Protein AF-A0A6I1N983-F1 (afdb_monomer)

Sequence (99 aa):
MQKSLARFGAKPTADGVADSFQLPKPVRPFNLDVTRVSASGAEVDTYIAVLPGARLEDVAEAANLKKGAAGYSRDTKFGTLQADVREHGDIWLMCTVLR

Solvent-accessible surface area (backbone atoms only — not comparable to full-atom values): 5608 Å² total; per-residue (Å²): 134,60,72,70,52,50,73,67,56,34,39,78,51,92,81,78,54,74,57,26,27,34,42,79,58,67,44,57,70,59,80,40,72,33,40,31,38,34,50,51,82,86,52,85,59,39,48,29,35,43,30,75,88,52,55,68,66,61,52,28,57,49,64,63,36,44,84,53,98,92,42,32,35,37,83,50,100,66,20,40,35,34,49,48,78,46,79,98,66,25,25,36,43,34,34,42,50,71,130

Foldseek 3Di:
DPVVCVVQVWDDDPPPDPQKTAGPAFDQDLHAGQGMWHDDPPQPDKTKGWRPPDDQVVVLVSNVFDQDPVGTWDDDPFAIWGWDQDPPRIIITIGRGDD

Secondary structure (DSSP, 8-state):
--HHHHHTT-EE-SSS-TTEEEEEEEE-GGG--EEEEE--TTSTTEEEEEETT--HHHHHHHTT-EEETTEEEEEETTEEEEEEE-GGG-EEEEEEPP-

pLDDT: mean 73.59, std 11.09, range [45.69, 90.94]

Structure (mmCIF, N/CA/C/O backbone):
data_AF-A0A6I1N983-F1
#
_entry.id   AF-A0A6I1N983-F1
#
loop_
_atom_site.group_PDB
_atom_site.id
_atom_site.type_symbol
_atom_site.label_atom_id
_atom_site.label_alt_id
_atom_site.label_comp_id
_atom_site.label_asym_id
_atom_site.label_entity_id
_atom_site.label_seq_id
_atom_site.pdbx_PDB_ins_code
_atom_site.Cartn_x
_atom_site.Cartn_y
_atom_site.Cartn_z
_atom_site.occupancy
_atom_site.B_iso_or_equiv
_atom_site.auth_seq_id
_atom_site.auth_comp_id
_atom_site.auth_asym_id
_atom_site.auth_atom_id
_atom_site.pdbx_PDB_model_num
ATOM 1 N N . MET A 1 1 ? 4.701 6.563 16.454 1.00 53.56 1 MET A N 1
ATOM 2 C CA . MET A 1 1 ? 3.379 6.116 15.967 1.00 53.56 1 MET A CA 1
ATOM 3 C C . MET A 1 1 ? 3.164 4.694 16.488 1.00 53.56 1 MET A C 1
ATOM 5 O O . MET A 1 1 ? 3.900 3.822 16.081 1.00 53.56 1 MET A O 1
ATOM 9 N N . GLN A 1 2 ? 2.311 4.466 17.500 1.00 54.53 2 GLN A N 1
ATOM 10 C CA . GLN A 1 2 ? 2.078 3.108 18.065 1.00 54.53 2 GLN A CA 1
ATOM 11 C C . GLN A 1 2 ? 0.796 3.035 18.924 1.00 54.53 2 GLN A C 1
ATOM 13 O O . GLN A 1 2 ? 0.060 2.054 18.875 1.00 54.53 2 GLN A O 1
ATOM 18 N N . LYS A 1 3 ? 0.447 4.109 19.652 1.00 52.31 3 LYS A N 1
ATOM 19 C CA . LYS A 1 3 ? -0.753 4.148 20.520 1.00 52.31 3 LYS A CA 1
ATOM 20 C C . LYS A 1 3 ? -2.084 4.117 19.754 1.00 52.31 3 LYS A C 1
ATOM 22 O O . LYS A 1 3 ? -3.064 3.580 20.261 1.00 52.31 3 LYS A O 1
ATOM 27 N N . SER A 1 4 ? -2.132 4.693 18.554 1.00 58.44 4 SER A N 1
ATOM 28 C CA . SER A 1 4 ? -3.360 4.804 17.755 1.00 58.44 4 SER A CA 1
ATOM 29 C C . SER A 1 4 ? -3.795 3.450 17.188 1.00 58.44 4 SER A C 1
ATOM 31 O O . SER A 1 4 ? -4.958 3.097 17.310 1.00 58.44 4 SER A O 1
ATOM 33 N N . LEU A 1 5 ? -2.861 2.660 16.647 1.00 63.06 5 LEU A N 1
ATOM 34 C CA . LEU A 1 5 ? -3.141 1.345 16.052 1.00 63.06 5 LEU A CA 1
ATOM 35 C C . LEU A 1 5 ? -3.521 0.298 17.108 1.00 63.06 5 LEU A C 1
ATOM 37 O O . LEU A 1 5 ? -4.468 -0.462 16.909 1.00 63.06 5 LEU A O 1
ATOM 41 N N . ALA A 1 6 ? -2.864 0.325 18.273 1.00 60.91 6 ALA A N 1
ATOM 42 C CA . ALA A 1 6 ? -3.221 -0.536 19.401 1.00 60.91 6 ALA A CA 1
ATOM 43 C C . ALA A 1 6 ? -4.667 -0.300 19.886 1.00 60.91 6 ALA A C 1
ATOM 45 O O . ALA A 1 6 ? -5.368 -1.251 20.225 1.00 60.91 6 ALA A O 1
ATOM 46 N N . ARG A 1 7 ? -5.157 0.952 19.856 1.00 62.59 7 ARG A N 1
ATOM 47 C CA . ARG A 1 7 ? -6.560 1.286 20.185 1.00 62.59 7 ARG A CA 1
ATOM 48 C C . ARG A 1 7 ? -7.574 0.698 19.200 1.00 62.59 7 ARG A C 1
ATOM 50 O O . ARG A 1 7 ? -8.710 0.464 19.593 1.00 62.59 7 ARG A O 1
ATOM 57 N N . PHE A 1 8 ? -7.167 0.425 17.962 1.00 64.31 8 PHE A N 1
ATOM 58 C CA . PHE A 1 8 ? -7.988 -0.270 16.965 1.00 64.31 8 PHE A CA 1
ATOM 59 C C . PHE A 1 8 ? -7.841 -1.800 17.028 1.00 64.31 8 PHE A C 1
ATOM 61 O O . PHE A 1 8 ? -8.361 -2.500 16.163 1.00 64.31 8 PHE A O 1
ATOM 68 N N . GLY A 1 9 ? -7.148 -2.333 18.043 1.00 68.38 9 GLY A N 1
ATOM 69 C CA . GLY A 1 9 ? -6.948 -3.770 18.226 1.00 68.38 9 GLY A CA 1
ATOM 70 C C . GLY A 1 9 ? -5.954 -4.391 17.245 1.00 68.38 9 GLY A C 1
ATOM 71 O O . GLY A 1 9 ? -5.941 -5.614 17.101 1.00 68.38 9 GLY A O 1
ATOM 72 N N . ALA A 1 10 ? -5.143 -3.573 16.565 1.00 73.88 10 ALA A N 1
ATOM 73 C CA . ALA A 1 10 ? -4.113 -4.062 15.661 1.00 73.88 10 ALA A CA 1
ATOM 74 C C . ALA A 1 10 ? -2.989 -4.759 16.447 1.00 73.88 10 ALA A C 1
ATOM 76 O O . ALA A 1 10 ? -2.565 -4.269 17.497 1.00 73.88 10 ALA A O 1
ATOM 77 N N . LYS A 1 11 ? -2.507 -5.901 15.951 1.00 79.06 11 LYS A N 1
ATOM 78 C CA . LYS A 1 11 ? -1.468 -6.718 16.603 1.00 79.06 11 LYS A CA 1
ATOM 79 C C . LYS A 1 11 ? -0.213 -6.781 15.738 1.00 79.06 11 LYS A C 1
ATOM 81 O O . LYS A 1 11 ? -0.374 -6.850 14.527 1.00 79.06 11 LYS A O 1
ATOM 86 N N . PRO A 1 12 ? 1.001 -6.812 16.309 1.00 76.12 12 PRO A N 1
ATOM 87 C CA . PRO A 1 12 ? 2.215 -7.033 15.525 1.00 76.12 12 PRO A CA 1
ATOM 88 C C . PRO A 1 12 ? 2.102 -8.296 14.663 1.00 76.12 12 PRO A C 1
ATOM 90 O O . PRO A 1 12 ? 1.554 -9.305 15.119 1.00 76.12 12 PRO A O 1
ATOM 93 N N . THR A 1 13 ? 2.584 -8.241 13.425 1.00 72.56 13 THR A N 1
ATOM 94 C CA . THR A 1 13 ? 2.640 -9.418 12.550 1.00 72.56 13 THR A CA 1
ATOM 95 C C . THR A 1 13 ? 3.866 -10.273 12.869 1.00 72.56 13 THR A C 1
ATOM 97 O O . THR A 1 13 ? 4.901 -9.775 13.301 1.00 72.56 13 THR A O 1
ATOM 100 N N . ALA A 1 14 ? 3.744 -11.588 12.677 1.00 70.00 14 ALA A N 1
ATOM 101 C CA . ALA A 1 14 ? 4.839 -12.548 12.867 1.00 70.00 14 ALA A CA 1
ATOM 102 C C . ALA A 1 14 ? 5.641 -12.806 11.574 1.00 70.00 14 ALA A C 1
ATOM 104 O O . ALA A 1 14 ? 6.428 -13.742 11.506 1.00 70.00 14 ALA A O 1
ATOM 105 N N . ASP A 1 15 ? 5.409 -12.003 10.538 1.00 65.94 15 ASP A N 1
ATOM 106 C CA . ASP A 1 15 ? 5.946 -12.144 9.179 1.00 65.94 15 ASP A CA 1
ATOM 107 C C . ASP A 1 15 ? 7.350 -11.542 9.001 1.00 65.94 15 ASP A C 1
ATOM 109 O O . ASP A 1 15 ? 7.878 -11.538 7.895 1.00 65.94 15 ASP A O 1
ATOM 113 N N . GLY A 1 16 ? 7.955 -11.024 10.074 1.00 61.91 16 GLY A N 1
ATOM 114 C CA . GLY A 1 16 ? 9.287 -10.417 10.043 1.00 61.91 16 GLY A CA 1
ATOM 115 C C . GLY A 1 16 ? 9.332 -9.012 9.436 1.00 61.91 16 GLY A C 1
ATOM 116 O O . GLY A 1 16 ? 10.403 -8.407 9.427 1.00 61.91 16 GLY A O 1
ATOM 117 N N . VAL A 1 17 ? 8.198 -8.461 8.987 1.00 65.81 17 VAL A N 1
ATOM 118 C CA . VAL A 1 17 ? 8.128 -7.086 8.483 1.00 65.81 17 VAL A CA 1
ATOM 119 C C . VAL A 1 17 ? 8.155 -6.130 9.674 1.00 65.81 17 VAL A C 1
ATOM 121 O O . VAL A 1 17 ? 7.264 -6.140 10.527 1.00 65.81 17 VAL A O 1
ATOM 124 N N . ALA A 1 18 ? 9.193 -5.298 9.748 1.00 65.06 18 ALA A N 1
ATOM 125 C CA . ALA A 1 18 ? 9.343 -4.327 10.825 1.00 65.06 18 ALA A CA 1
ATOM 126 C C . ALA A 1 18 ? 8.153 -3.350 10.867 1.00 65.06 18 ALA A C 1
ATOM 128 O O . ALA A 1 18 ? 7.627 -2.928 9.834 1.00 65.06 18 ALA A O 1
ATOM 129 N N . ASP A 1 19 ? 7.721 -3.009 12.084 1.00 70.81 19 ASP A N 1
ATOM 130 C CA . ASP A 1 19 ? 6.617 -2.078 12.347 1.00 70.81 19 ASP A CA 1
ATOM 131 C C . ASP A 1 19 ? 5.307 -2.408 11.606 1.00 70.81 19 ASP A C 1
ATOM 133 O O . ASP A 1 19 ? 4.508 -1.517 11.310 1.00 70.81 19 ASP A O 1
ATOM 137 N N . SER A 1 20 ? 5.076 -3.690 11.309 1.00 72.31 20 SER A N 1
ATOM 138 C CA . SER A 1 20 ? 3.859 -4.188 10.673 1.00 72.31 20 SER A CA 1
ATOM 139 C C . SER A 1 20 ? 2.841 -4.697 11.696 1.00 72.31 20 SER A C 1
ATOM 141 O O . SER A 1 20 ? 3.163 -5.369 12.680 1.00 72.31 20 SER A O 1
ATOM 143 N N . PHE A 1 21 ? 1.574 -4.363 11.455 1.00 77.19 21 PHE A N 1
ATOM 144 C CA . PHE A 1 21 ? 0.451 -4.651 12.333 1.00 77.19 21 PHE A CA 1
ATOM 145 C C . PHE A 1 21 ? -0.724 -5.240 11.546 1.00 77.19 21 PHE A C 1
ATOM 147 O O . PHE A 1 21 ? -1.216 -4.652 10.584 1.00 77.19 21 PHE A O 1
ATOM 154 N N . GLN A 1 22 ? -1.224 -6.386 11.996 1.00 81.69 22 GLN A N 1
ATOM 155 C CA . GLN A 1 22 ? -2.444 -7.023 11.523 1.00 81.69 22 GLN A CA 1
ATOM 156 C C . GLN A 1 22 ? -3.661 -6.316 12.120 1.00 81.69 22 GLN A C 1
ATOM 158 O O . GLN A 1 22 ? -3.762 -6.174 13.340 1.00 81.69 22 GLN A O 1
ATOM 163 N N . LEU A 1 23 ? -4.621 -5.937 11.280 1.00 75.12 23 LEU A N 1
ATOM 164 C CA . LEU A 1 23 ? -5.909 -5.408 11.719 1.00 75.12 23 LEU A CA 1
ATOM 165 C C . LEU A 1 23 ? -6.858 -6.557 12.116 1.00 75.12 23 LEU A C 1
ATOM 167 O O . LEU A 1 23 ? -6.881 -7.592 11.446 1.00 75.12 23 LEU A O 1
ATOM 171 N N . PRO A 1 24 ? -7.674 -6.400 13.178 1.00 71.00 24 PRO A N 1
ATOM 172 C CA . PRO A 1 24 ? -8.597 -7.446 13.633 1.00 71.00 24 PRO A CA 1
ATOM 173 C C . PRO A 1 24 ? -9.785 -7.657 12.683 1.00 71.00 24 PRO A C 1
ATOM 175 O O . PRO A 1 24 ? -10.427 -8.704 12.718 1.00 71.00 24 PRO A O 1
ATOM 178 N N . LYS A 1 25 ? -10.088 -6.660 11.847 1.00 72.00 25 LYS A N 1
ATOM 179 C CA . LYS A 1 25 ? -11.038 -6.736 10.735 1.00 72.00 25 LYS A CA 1
ATOM 180 C C . LYS A 1 25 ? -10.424 -6.025 9.527 1.00 72.00 25 LYS A C 1
ATOM 182 O O . LYS A 1 25 ? -9.775 -4.997 9.740 1.00 72.00 25 LYS A O 1
ATOM 187 N N . PRO A 1 26 ? -10.635 -6.524 8.296 1.00 66.56 26 PRO A N 1
ATOM 188 C CA . PRO A 1 26 ? -10.238 -5.797 7.100 1.00 66.56 26 PRO A CA 1
ATOM 189 C C . PRO A 1 26 ? -10.879 -4.407 7.091 1.00 66.56 26 PRO A C 1
ATOM 191 O O . PRO A 1 26 ? -12.073 -4.264 7.371 1.00 66.56 26 PRO A O 1
ATOM 194 N N . VAL A 1 27 ? -10.091 -3.384 6.778 1.00 71.31 27 VAL A N 1
ATOM 195 C CA . VAL A 1 27 ? -10.615 -2.062 6.415 1.00 71.31 27 VAL A CA 1
ATOM 196 C C . VAL A 1 27 ? -10.580 -1.941 4.901 1.00 71.31 27 VAL A C 1
ATOM 198 O O . VAL A 1 27 ? -9.702 -2.516 4.269 1.00 71.31 27 VAL A O 1
ATOM 201 N N . ARG A 1 28 ? -11.537 -1.214 4.314 1.00 70.12 28 ARG A N 1
ATOM 202 C CA . ARG A 1 28 ? -11.700 -1.131 2.854 1.00 70.12 28 ARG A CA 1
ATOM 203 C C . ARG A 1 28 ? -11.465 0.264 2.279 1.00 70.12 28 ARG A C 1
ATOM 205 O O . ARG A 1 28 ? -12.393 0.843 1.709 1.00 70.12 28 ARG A O 1
ATOM 212 N N . PRO A 1 29 ? -10.268 0.857 2.422 1.00 65.88 29 PRO A N 1
ATOM 213 C CA . PRO A 1 29 ? -9.942 2.028 1.627 1.00 65.88 29 PRO A CA 1
ATOM 214 C C . PRO A 1 29 ? -9.969 1.622 0.149 1.00 65.88 29 PRO A C 1
ATOM 216 O O . PRO A 1 29 ? -9.423 0.590 -0.232 1.00 65.88 29 PRO A O 1
ATOM 219 N N . PHE A 1 30 ? -10.648 2.417 -0.679 1.00 65.25 30 PHE A N 1
ATOM 220 C CA . PHE A 1 30 ? -10.735 2.175 -2.123 1.00 65.25 30 PHE A CA 1
ATOM 221 C C . PHE A 1 30 ? -11.342 0.812 -2.512 1.00 65.25 30 PHE A C 1
ATOM 223 O O . PHE A 1 30 ? -10.984 0.258 -3.541 1.00 65.25 30 PHE A O 1
ATOM 230 N N . ASN A 1 31 ? -12.256 0.259 -1.702 1.00 67.44 31 ASN A N 1
ATOM 231 C CA . ASN A 1 31 ? -12.838 -1.079 -1.904 1.00 67.44 31 ASN A CA 1
ATOM 232 C C . ASN A 1 31 ? -11.832 -2.250 -1.879 1.00 67.44 31 ASN A C 1
ATOM 234 O O . ASN A 1 31 ? -12.198 -3.364 -2.246 1.00 67.44 31 ASN A O 1
ATOM 238 N N . LEU A 1 32 ? -10.608 -2.039 -1.390 1.00 67.56 32 LEU A N 1
ATOM 239 C CA . LEU A 1 32 ? -9.608 -3.096 -1.237 1.00 67.56 32 LEU A CA 1
ATOM 240 C C . LEU A 1 32 ? -9.530 -3.555 0.215 1.00 67.56 32 LEU A C 1
ATOM 242 O O . LEU A 1 32 ? -9.413 -2.724 1.110 1.00 67.56 32 LEU A O 1
ATOM 246 N N . ASP A 1 33 ? -9.557 -4.865 0.455 1.00 68.19 33 ASP A N 1
ATOM 247 C CA . ASP A 1 33 ? -9.385 -5.415 1.801 1.00 68.19 33 ASP A CA 1
ATOM 248 C C . ASP A 1 33 ? -7.946 -5.207 2.290 1.00 68.19 33 ASP A C 1
ATOM 250 O O .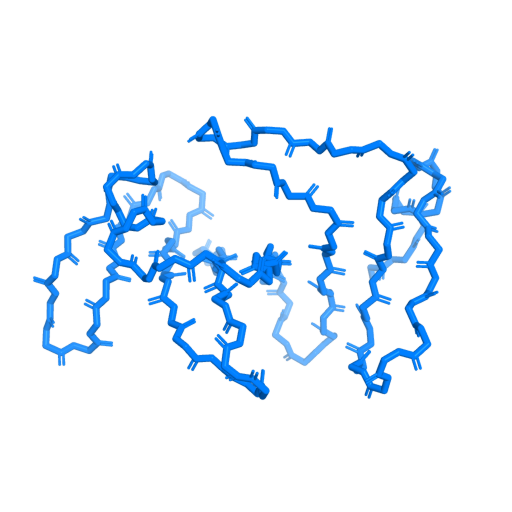 ASP A 1 33 ? -7.028 -5.940 1.937 1.00 68.19 33 ASP A O 1
ATOM 254 N N . VAL A 1 34 ? -7.758 -4.209 3.148 1.00 69.38 34 VAL A N 1
ATOM 255 C CA . VAL A 1 34 ? -6.503 -3.962 3.852 1.00 69.38 34 VAL A CA 1
ATOM 256 C C . VAL A 1 34 ? -6.560 -4.672 5.190 1.00 69.38 34 VAL A C 1
ATOM 258 O O . VAL A 1 34 ? -7.313 -4.301 6.094 1.00 69.38 34 VAL A O 1
ATOM 261 N N . THR A 1 35 ? -5.739 -5.706 5.324 1.00 71.75 35 THR A N 1
ATOM 262 C CA . THR A 1 35 ? -5.654 -6.514 6.544 1.00 71.75 35 THR A CA 1
ATOM 263 C C . THR A 1 35 ? -4.406 -6.218 7.366 1.00 71.75 35 THR A C 1
ATOM 265 O O . THR A 1 35 ? -4.329 -6.635 8.520 1.00 71.75 35 THR A O 1
ATOM 268 N N . ARG A 1 36 ? -3.435 -5.493 6.799 1.00 70.50 36 ARG A N 1
ATOM 269 C CA . ARG A 1 36 ? -2.135 -5.224 7.417 1.00 70.50 36 ARG A CA 1
ATOM 270 C C . ARG A 1 36 ? -1.668 -3.801 7.120 1.00 70.50 36 ARG A C 1
ATOM 272 O O . ARG A 1 36 ? -1.830 -3.316 6.001 1.00 70.50 36 ARG A O 1
ATOM 279 N N . VAL A 1 37 ? -1.106 -3.154 8.139 1.00 70.44 37 VAL A N 1
ATOM 280 C CA . VAL A 1 37 ? -0.566 -1.794 8.069 1.00 70.44 37 VAL A CA 1
ATOM 281 C C . VAL A 1 37 ? 0.868 -1.786 8.585 1.00 70.44 37 VAL A C 1
ATOM 283 O O . VAL A 1 37 ? 1.090 -2.257 9.697 1.00 70.44 37 VAL A O 1
ATOM 286 N N . SER A 1 38 ? 1.819 -1.232 7.831 1.00 68.44 38 SER A N 1
ATOM 287 C CA . SER A 1 38 ? 3.159 -0.919 8.352 1.00 68.44 38 SER A CA 1
ATOM 288 C C . SER A 1 38 ? 3.295 0.578 8.638 1.00 68.44 38 SER A C 1
ATOM 290 O O . SER A 1 38 ? 2.787 1.411 7.883 1.00 68.44 38 SER A O 1
ATOM 292 N N . ALA A 1 39 ? 3.936 0.900 9.762 1.00 62.88 39 ALA A N 1
ATOM 293 C CA . ALA A 1 39 ? 4.214 2.253 10.233 1.00 62.88 39 ALA A CA 1
ATOM 294 C C . ALA A 1 39 ? 5.701 2.380 10.608 1.00 62.88 39 ALA A C 1
ATOM 296 O O . ALA A 1 39 ? 6.042 2.580 11.774 1.00 62.88 39 ALA A O 1
ATOM 297 N N . SER A 1 40 ? 6.578 2.224 9.614 1.00 57.56 40 SER A N 1
ATOM 298 C CA . SER A 1 40 ? 8.027 2.418 9.753 1.00 57.56 40 SER A CA 1
ATOM 299 C C . SER A 1 40 ? 8.344 3.831 10.257 1.00 57.56 40 SER A C 1
ATOM 301 O O . SER A 1 40 ? 7.940 4.830 9.663 1.00 57.56 40 SER A O 1
ATOM 303 N N . GLY A 1 41 ? 9.082 3.925 11.365 1.00 45.69 41 GLY A N 1
ATOM 304 C CA . GLY A 1 41 ? 9.449 5.201 11.993 1.00 45.69 41 GLY A CA 1
ATOM 305 C C . GLY A 1 41 ? 10.511 6.028 11.253 1.00 45.69 41 GLY A C 1
ATOM 306 O O . GLY A 1 41 ? 10.818 7.128 11.711 1.00 45.69 41 GLY A O 1
ATOM 307 N N . ALA A 1 42 ? 11.086 5.524 10.153 1.00 51.81 42 ALA A N 1
ATOM 308 C CA . ALA A 1 42 ? 12.161 6.197 9.413 1.00 51.81 42 ALA A CA 1
ATOM 309 C C . ALA A 1 42 ? 11.648 7.300 8.468 1.00 51.81 42 ALA A C 1
ATOM 311 O O . ALA A 1 42 ? 12.315 8.319 8.294 1.00 51.81 42 ALA A O 1
ATOM 312 N N . GLU A 1 43 ? 10.441 7.139 7.923 1.00 51.34 43 GLU A N 1
ATOM 313 C CA . GLU A 1 43 ? 9.750 8.157 7.132 1.00 51.34 43 GLU A CA 1
ATOM 314 C C . GLU A 1 43 ? 8.451 8.516 7.843 1.00 51.34 43 GLU A C 1
ATOM 316 O O . GLU A 1 43 ? 7.430 7.835 7.755 1.00 51.34 43 GLU A O 1
ATOM 321 N N . VAL A 1 44 ? 8.543 9.575 8.643 1.00 47.59 44 VAL A N 1
ATOM 322 C CA . VAL A 1 44 ? 7.429 10.148 9.392 1.00 47.59 44 VAL A CA 1
ATOM 323 C C . VAL A 1 44 ? 6.289 10.416 8.404 1.00 47.59 44 VAL A C 1
ATOM 325 O O . VAL A 1 44 ? 6.449 11.234 7.504 1.00 47.59 44 VAL A O 1
ATOM 328 N N . ASP A 1 45 ? 5.176 9.701 8.592 1.00 52.38 45 ASP A N 1
ATOM 329 C CA . ASP A 1 45 ? 3.889 9.839 7.894 1.00 52.38 45 ASP A CA 1
ATOM 330 C C . ASP A 1 45 ? 3.662 9.007 6.617 1.00 52.38 45 ASP A C 1
ATOM 332 O O . ASP A 1 45 ? 2.777 9.337 5.826 1.00 52.38 45 ASP A O 1
ATOM 336 N N . THR A 1 46 ? 4.360 7.878 6.442 1.00 59.38 46 THR A N 1
ATOM 337 C CA . THR A 1 46 ? 3.983 6.890 5.414 1.00 59.38 46 THR A CA 1
ATOM 338 C C . THR A 1 46 ? 3.054 5.810 5.985 1.00 59.38 46 THR A C 1
ATOM 340 O O . THR A 1 46 ? 3.458 4.995 6.813 1.00 59.38 46 THR A O 1
ATOM 343 N N . TYR A 1 47 ? 1.797 5.774 5.528 1.00 66.75 47 TYR A N 1
ATOM 344 C CA . TYR A 1 47 ? 0.888 4.647 5.790 1.00 66.75 47 TYR A CA 1
ATOM 345 C C . TYR A 1 47 ? 1.030 3.611 4.683 1.00 66.75 47 TYR A C 1
ATOM 347 O O . TYR A 1 47 ? 0.862 3.952 3.513 1.00 66.75 47 TYR A O 1
ATOM 355 N N . ILE A 1 48 ? 1.282 2.355 5.047 1.00 73.88 48 ILE A N 1
ATOM 356 C CA . ILE A 1 48 ? 1.452 1.263 4.086 1.00 73.88 48 ILE A CA 1
ATOM 357 C C . ILE A 1 48 ? 0.346 0.242 4.293 1.00 73.88 48 ILE A C 1
ATOM 359 O O . ILE A 1 48 ? 0.314 -0.414 5.327 1.00 73.88 48 ILE A O 1
ATOM 363 N N . ALA A 1 49 ? -0.538 0.082 3.316 1.00 75.69 49 ALA A N 1
ATOM 364 C CA . ALA A 1 49 ? -1.466 -1.036 3.256 1.00 75.69 49 ALA A CA 1
ATOM 365 C C . ALA A 1 49 ? -0.817 -2.201 2.500 1.00 75.69 49 ALA A C 1
ATOM 367 O O . ALA A 1 49 ? -0.463 -2.052 1.330 1.00 75.69 49 ALA A O 1
ATOM 368 N N . VAL A 1 50 ? -0.675 -3.351 3.161 1.00 76.56 50 VAL A N 1
ATOM 369 C CA . VAL A 1 50 ? -0.124 -4.569 2.545 1.00 76.56 50 VAL A CA 1
ATOM 370 C C . VAL A 1 50 ? -1.274 -5.450 2.060 1.00 76.56 50 VAL A C 1
ATOM 372 O O . VAL A 1 50 ? -2.167 -5.799 2.840 1.00 76.56 50 VAL A O 1
ATOM 375 N N . LEU A 1 51 ? -1.250 -5.785 0.770 1.00 76.75 51 LEU A N 1
ATOM 376 C CA . LEU A 1 51 ? -2.309 -6.474 0.030 1.00 76.75 51 LEU A CA 1
ATOM 377 C C . LEU A 1 51 ? -1.758 -7.795 -0.547 1.00 76.75 51 LEU A C 1
ATOM 379 O O . LEU A 1 51 ? -1.378 -7.845 -1.721 1.00 76.75 51 LEU A O 1
ATOM 383 N N . PRO A 1 52 ? -1.666 -8.862 0.268 1.00 74.81 52 PRO A N 1
ATOM 384 C CA . PRO A 1 52 ? -1.110 -10.134 -0.176 1.00 74.81 52 PRO A CA 1
ATOM 385 C C . PRO A 1 52 ? -2.013 -10.808 -1.214 1.00 74.81 52 PRO A C 1
ATOM 387 O O . PRO A 1 52 ? -3.232 -10.873 -1.047 1.00 74.81 52 PRO A O 1
ATOM 390 N N . GLY A 1 53 ? -1.413 -11.313 -2.294 1.00 76.50 53 GLY A N 1
ATOM 391 C CA . GLY A 1 53 ? -2.127 -11.988 -3.387 1.00 76.50 53 GLY A CA 1
ATOM 392 C C . GLY A 1 53 ? -2.939 -11.070 -4.312 1.00 76.50 53 GLY A C 1
ATOM 393 O O . GLY A 1 53 ? -3.602 -11.568 -5.222 1.00 76.50 53 GLY A O 1
ATOM 394 N N . ALA A 1 54 ? -2.894 -9.749 -4.112 1.00 80.75 54 ALA A N 1
ATOM 395 C CA . ALA A 1 54 ? -3.476 -8.784 -5.041 1.00 80.75 54 ALA A CA 1
ATOM 396 C C . ALA A 1 54 ? -2.565 -8.571 -6.262 1.00 80.75 54 ALA A C 1
ATOM 398 O O . ALA A 1 54 ? -1.344 -8.688 -6.164 1.00 80.75 54 ALA A O 1
ATOM 399 N N . ARG A 1 55 ? -3.143 -8.218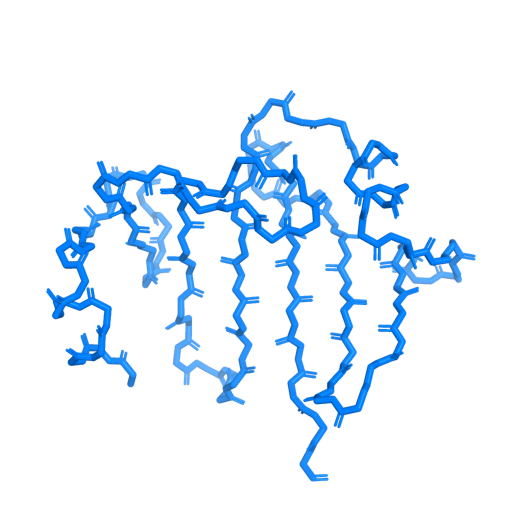 -7.416 1.00 86.44 55 ARG A N 1
ATOM 400 C CA . ARG A 1 55 ? -2.363 -7.771 -8.583 1.00 86.44 55 ARG A CA 1
ATOM 401 C C . ARG A 1 55 ? -2.161 -6.263 -8.518 1.00 86.44 55 ARG A C 1
ATOM 403 O O . ARG A 1 55 ? -3.078 -5.534 -8.142 1.00 86.44 55 ARG A O 1
ATOM 410 N N . LEU A 1 56 ? -0.982 -5.790 -8.918 1.00 86.06 56 LEU A N 1
ATOM 411 C CA . LEU A 1 56 ? -0.639 -4.367 -8.874 1.00 86.06 56 LEU A CA 1
ATOM 412 C C . LEU A 1 56 ? -1.632 -3.511 -9.676 1.00 86.06 56 LEU A C 1
ATOM 414 O O . LEU A 1 56 ? -2.006 -2.430 -9.231 1.00 86.06 56 LEU A O 1
ATOM 418 N N . GLU A 1 57 ? -2.082 -4.001 -10.830 1.00 87.94 57 GLU A N 1
ATOM 419 C CA . GLU A 1 57 ? -3.037 -3.314 -11.700 1.00 87.94 57 GLU A CA 1
ATOM 420 C C . GLU A 1 57 ? -4.407 -3.147 -11.039 1.00 87.94 57 GLU A C 1
ATOM 422 O O . GLU A 1 57 ? -4.981 -2.065 -11.117 1.00 87.94 57 GLU A O 1
ATOM 427 N N . ASP A 1 58 ? -4.897 -4.174 -10.338 1.00 86.38 58 ASP A N 1
ATOM 428 C CA . ASP A 1 58 ? -6.186 -4.115 -9.636 1.00 86.38 58 ASP A CA 1
ATOM 429 C C . ASP A 1 58 ? -6.125 -3.100 -8.490 1.00 86.38 58 ASP A C 1
ATOM 431 O O . ASP A 1 58 ? -7.059 -2.329 -8.264 1.00 86.38 58 ASP A O 1
ATOM 435 N N . VAL A 1 59 ? -4.991 -3.061 -7.782 1.00 85.31 59 VAL A N 1
ATOM 436 C CA . VAL A 1 59 ? -4.745 -2.079 -6.721 1.00 85.31 59 VAL A CA 1
ATOM 437 C C . VAL A 1 59 ? -4.650 -0.671 -7.301 1.00 85.31 59 VAL A C 1
ATOM 439 O O . VAL A 1 59 ? -5.227 0.263 -6.741 1.00 85.31 59 VAL A O 1
ATOM 442 N N . ALA A 1 60 ? -3.957 -0.510 -8.428 1.00 88.38 60 ALA A N 1
ATOM 443 C CA . ALA A 1 60 ? -3.833 0.765 -9.113 1.00 88.38 60 ALA A CA 1
ATOM 444 C C . ALA A 1 60 ? -5.184 1.278 -9.623 1.00 88.38 60 ALA A C 1
ATOM 446 O O . ALA A 1 60 ? -5.485 2.454 -9.435 1.00 88.38 60 ALA A O 1
ATOM 447 N N . GLU A 1 61 ? -6.013 0.418 -10.211 1.00 87.69 61 GLU A N 1
ATOM 448 C CA . GLU A 1 61 ? -7.359 0.770 -10.663 1.00 87.69 61 GLU A CA 1
ATOM 449 C C . GLU A 1 61 ? -8.246 1.179 -9.483 1.00 87.69 61 GLU A C 1
ATOM 451 O O . GLU A 1 61 ? -8.799 2.281 -9.474 1.00 87.69 61 GLU A O 1
ATOM 456 N N . ALA A 1 62 ? -8.317 0.344 -8.445 1.00 85.12 62 ALA A N 1
ATOM 457 C CA . ALA A 1 62 ? -9.145 0.596 -7.272 1.00 85.12 62 ALA A CA 1
ATOM 458 C C . ALA A 1 62 ? -8.735 1.886 -6.540 1.00 85.12 62 ALA A C 1
ATOM 460 O O . ALA A 1 62 ? -9.580 2.717 -6.198 1.00 85.12 62 ALA A O 1
ATOM 461 N N . ALA A 1 63 ? -7.430 2.114 -6.365 1.00 84.56 63 ALA A N 1
ATOM 462 C CA . ALA A 1 63 ? -6.905 3.345 -5.782 1.00 84.56 63 ALA A CA 1
ATOM 463 C C . ALA A 1 63 ? -6.876 4.528 -6.772 1.00 84.56 63 ALA A C 1
ATOM 465 O O . ALA A 1 63 ? -6.523 5.640 -6.369 1.00 84.56 63 ALA A O 1
ATOM 466 N N . ASN A 1 64 ? -7.300 4.331 -8.027 1.00 87.88 64 ASN A N 1
ATOM 467 C CA . ASN A 1 64 ? -7.295 5.307 -9.119 1.00 87.88 64 ASN A CA 1
ATOM 468 C C . ASN A 1 64 ? -5.923 5.998 -9.262 1.00 87.88 64 ASN A C 1
ATOM 470 O O . ASN A 1 64 ? -5.802 7.224 -9.242 1.00 87.88 64 ASN A O 1
ATOM 474 N N . LEU A 1 65 ? -4.877 5.176 -9.334 1.00 90.19 65 LEU A N 1
ATOM 475 C CA . LEU A 1 65 ? -3.497 5.572 -9.583 1.00 90.19 65 LEU A CA 1
ATOM 476 C C . LEU A 1 65 ? -3.234 5.670 -11.085 1.00 90.19 65 LEU A C 1
ATOM 478 O O . LEU A 1 65 ? -3.827 4.961 -11.896 1.00 90.19 65 LEU A O 1
ATOM 482 N N . LYS A 1 66 ? -2.291 6.528 -11.461 1.00 90.50 66 LYS A N 1
ATOM 483 C CA . LYS A 1 66 ? -1.833 6.678 -12.841 1.00 90.50 66 LYS A CA 1
ATOM 484 C C . LYS A 1 66 ? -0.467 6.033 -13.000 1.00 90.50 66 LYS A C 1
ATOM 486 O O . LYS A 1 66 ? 0.403 6.198 -12.150 1.00 90.50 66 LYS A O 1
ATOM 491 N N . LYS A 1 67 ? -0.268 5.325 -14.111 1.00 90.25 67 LYS A N 1
ATOM 492 C CA . LYS A 1 67 ? 1.039 4.774 -14.474 1.00 90.25 67 LYS A CA 1
ATOM 493 C C . LYS A 1 67 ? 1.963 5.908 -14.924 1.00 90.25 67 LYS A C 1
ATOM 495 O O . LYS A 1 67 ? 1.684 6.570 -15.921 1.00 90.25 67 LYS A O 1
ATOM 500 N N . GLY A 1 68 ? 3.043 6.127 -14.186 1.00 83.31 68 GLY A N 1
ATOM 501 C CA . GLY A 1 68 ? 4.128 7.044 -14.517 1.00 83.31 68 GLY A CA 1
ATOM 502 C C . GLY A 1 68 ? 5.450 6.309 -14.745 1.00 83.31 68 GLY A C 1
ATOM 503 O O . GLY A 1 68 ? 5.513 5.080 -14.728 1.00 83.31 68 GLY A O 1
ATOM 504 N N . ALA A 1 69 ? 6.528 7.071 -14.935 1.00 77.00 69 ALA A N 1
ATOM 505 C CA . ALA A 1 69 ? 7.869 6.521 -15.162 1.00 77.00 69 ALA A CA 1
ATOM 506 C C . ALA A 1 69 ? 8.412 5.725 -13.959 1.00 77.00 69 ALA A C 1
ATOM 508 O O . ALA A 1 69 ? 9.182 4.789 -14.142 1.00 77.00 69 ALA A O 1
ATOM 509 N N . ALA A 1 70 ? 7.985 6.082 -12.744 1.00 73.12 70 ALA A N 1
ATOM 510 C CA . ALA A 1 70 ? 8.411 5.458 -11.491 1.00 73.12 70 ALA A CA 1
ATOM 511 C C . ALA A 1 70 ? 7.401 4.430 -10.934 1.00 73.12 70 ALA A C 1
ATOM 513 O O . ALA A 1 70 ? 7.533 4.021 -9.787 1.00 73.12 70 ALA A O 1
ATOM 514 N N . GLY A 1 71 ? 6.377 4.040 -11.706 1.00 83.88 71 GLY A N 1
ATOM 515 C CA . GLY A 1 71 ? 5.311 3.133 -11.254 1.00 83.88 71 GLY A CA 1
ATOM 516 C C . GLY A 1 71 ? 3.939 3.805 -11.151 1.00 83.88 71 GLY A C 1
ATOM 517 O O . GLY A 1 71 ? 3.690 4.817 -11.806 1.00 83.88 71 GLY A O 1
ATOM 518 N N . TYR A 1 72 ? 3.024 3.223 -10.371 1.00 90.94 72 TYR A N 1
ATOM 519 C CA . TYR A 1 72 ? 1.667 3.748 -10.198 1.00 90.94 72 TYR A CA 1
ATOM 520 C C . TYR A 1 72 ? 1.608 4.755 -9.053 1.00 90.94 72 TYR A C 1
ATOM 522 O O . TYR A 1 72 ? 1.931 4.418 -7.914 1.00 90.94 72 TYR A O 1
ATOM 530 N N . SER A 1 73 ? 1.148 5.973 -9.333 1.00 90.75 73 SER A N 1
ATOM 531 C CA . SER A 1 73 ? 0.987 7.003 -8.308 1.00 90.75 73 SER A CA 1
ATOM 532 C C . SER A 1 73 ? -0.180 7.953 -8.563 1.00 90.75 73 SER A C 1
ATOM 534 O O . SER A 1 73 ? -0.710 8.061 -9.672 1.00 90.75 73 SER A O 1
ATOM 536 N N . ARG A 1 74 ? -0.608 8.647 -7.509 1.00 90.31 74 ARG A N 1
ATOM 537 C CA . ARG A 1 74 ? -1.559 9.757 -7.579 1.00 90.31 74 ARG A CA 1
ATOM 538 C C . ARG A 1 74 ? -1.352 10.706 -6.406 1.00 90.31 74 ARG A C 1
ATOM 540 O O . ARG A 1 74 ? -1.438 10.288 -5.254 1.00 90.31 74 ARG A O 1
ATOM 547 N N . ASP A 1 75 ? -1.250 11.994 -6.699 1.00 87.19 75 ASP A N 1
ATOM 548 C CA . ASP A 1 75 ? -1.291 13.026 -5.668 1.00 87.19 75 ASP A CA 1
ATOM 549 C C . ASP A 1 75 ? -2.703 13.209 -5.106 1.00 87.19 75 ASP A C 1
ATOM 551 O O . ASP A 1 75 ? -3.704 13.280 -5.823 1.00 87.19 75 ASP A O 1
ATOM 555 N N . THR A 1 76 ? -2.782 13.287 -3.785 1.00 79.94 76 THR A N 1
ATOM 556 C CA . THR A 1 76 ? -3.994 13.586 -3.029 1.00 79.94 76 THR A CA 1
ATOM 557 C C . THR A 1 76 ? -3.774 14.843 -2.201 1.00 79.94 76 THR A C 1
ATOM 559 O O . THR A 1 76 ? -2.646 15.264 -1.962 1.00 79.94 76 THR A O 1
ATOM 562 N N . LYS A 1 77 ? -4.857 15.404 -1.660 1.00 77.06 77 LYS A N 1
ATOM 563 C CA . LYS A 1 77 ? -4.776 16.544 -0.734 1.00 77.06 77 LYS A CA 1
ATOM 564 C C . LYS A 1 77 ? -3.985 16.268 0.556 1.00 77.06 77 LYS A C 1
ATOM 566 O O . LYS A 1 77 ? -3.723 17.203 1.299 1.00 77.06 77 LYS A O 1
ATOM 571 N N . PHE A 1 78 ? -3.691 15.003 0.857 1.00 72.19 78 PHE A N 1
ATOM 572 C CA . PHE A 1 78 ? -2.986 14.586 2.068 1.00 72.19 78 PHE A CA 1
ATOM 573 C C . PHE A 1 78 ? -1.554 14.132 1.796 1.00 72.19 78 PHE A C 1
ATOM 575 O O . PHE A 1 78 ? -0.819 13.900 2.744 1.00 72.19 78 PHE A O 1
ATOM 582 N N . GLY A 1 79 ? -1.168 13.944 0.535 1.00 80.25 79 GLY A N 1
ATOM 583 C CA . GLY A 1 79 ? 0.052 13.221 0.207 1.00 80.25 79 GLY A CA 1
ATOM 584 C C . GLY A 1 79 ? -0.003 12.517 -1.138 1.00 80.25 79 GLY A C 1
ATOM 585 O O . GLY A 1 79 ? -1.050 12.486 -1.791 1.00 80.25 79 GLY A O 1
ATOM 586 N N . THR A 1 80 ? 1.100 11.894 -1.524 1.00 84.94 80 THR A N 1
ATOM 587 C CA . THR A 1 80 ? 1.186 11.076 -2.733 1.00 84.94 80 THR A CA 1
ATOM 588 C C . THR A 1 80 ? 0.885 9.620 -2.392 1.00 84.94 80 THR A C 1
ATOM 590 O O . THR A 1 80 ? 1.539 9.014 -1.544 1.00 84.94 80 THR A O 1
ATOM 593 N N . LEU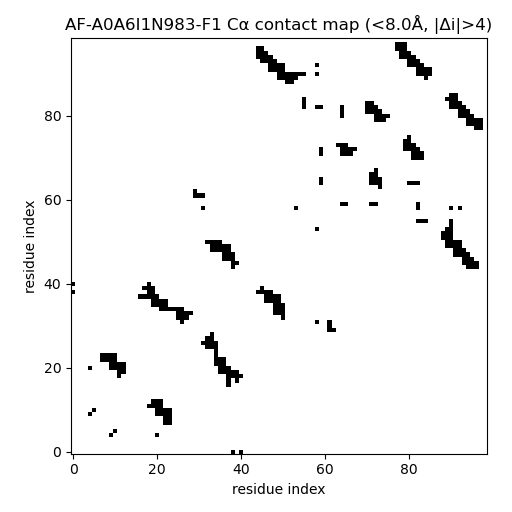 A 1 81 ? -0.122 9.054 -3.059 1.00 87.00 81 LEU A N 1
ATOM 594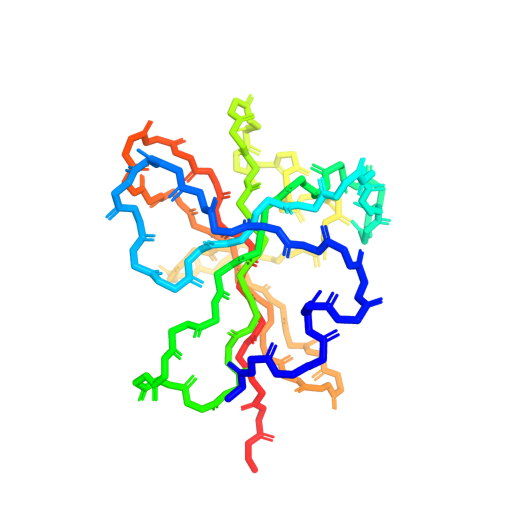 C CA . LEU A 1 81 ? -0.385 7.618 -3.049 1.00 87.00 81 LEU A CA 1
ATOM 595 C C . LEU A 1 81 ? 0.481 6.933 -4.099 1.00 87.00 81 LEU A C 1
ATOM 597 O O . LEU A 1 81 ? 0.542 7.397 -5.237 1.00 87.00 81 LEU A O 1
ATOM 601 N N . GLN A 1 82 ? 1.091 5.810 -3.741 1.00 88.19 82 GLN A N 1
ATOM 602 C CA . GLN A 1 82 ? 1.887 4.980 -4.640 1.00 88.19 82 GLN A CA 1
ATOM 603 C C . GLN A 1 82 ? 1.596 3.506 -4.382 1.00 88.19 82 GLN A C 1
ATOM 605 O O . GLN A 1 82 ? 1.438 3.107 -3.233 1.00 88.19 82 GLN A O 1
ATOM 610 N N . ALA A 1 83 ? 1.539 2.697 -5.436 1.00 88.00 83 ALA A N 1
ATOM 611 C CA . ALA A 1 83 ? 1.474 1.245 -5.309 1.00 88.00 83 ALA A CA 1
ATOM 612 C C . ALA A 1 83 ? 2.703 0.616 -5.958 1.00 88.00 83 ALA A C 1
ATOM 614 O O . ALA A 1 83 ? 3.066 0.986 -7.077 1.00 88.00 83 ALA A O 1
ATOM 615 N N . ASP A 1 84 ? 3.320 -0.332 -5.260 1.00 83.25 84 ASP A N 1
ATOM 616 C CA . ASP A 1 84 ? 4.489 -1.050 -5.760 1.00 83.25 84 ASP A CA 1
ATOM 617 C C . ASP A 1 84 ? 4.500 -2.505 -5.276 1.00 83.25 84 ASP A C 1
ATOM 619 O O . ASP A 1 84 ? 3.911 -2.833 -4.241 1.00 83.25 84 ASP A O 1
ATOM 623 N N . VAL A 1 85 ? 5.177 -3.373 -6.029 1.00 81.62 85 VAL A N 1
ATOM 624 C CA . VAL A 1 85 ? 5.467 -4.748 -5.607 1.00 81.62 85 VAL A CA 1
ATOM 625 C C . VAL A 1 85 ? 6.669 -4.694 -4.671 1.00 81.62 85 VAL A C 1
ATOM 627 O O . VAL A 1 85 ? 7.708 -4.107 -4.989 1.00 81.62 85 VAL A O 1
ATOM 630 N N . ARG A 1 86 ? 6.538 -5.293 -3.491 1.00 76.38 86 ARG A N 1
ATOM 631 C CA . ARG A 1 86 ? 7.597 -5.325 -2.476 1.00 76.38 86 ARG A CA 1
ATOM 632 C C . ARG A 1 86 ? 7.903 -6.767 -2.077 1.00 76.38 86 ARG A C 1
ATOM 634 O O . ARG A 1 86 ? 7.638 -7.703 -2.833 1.00 76.38 86 ARG A O 1
ATOM 641 N N . GLU A 1 87 ? 8.577 -6.927 -0.941 1.00 66.81 87 GLU A N 1
ATOM 642 C CA . GLU A 1 87 ? 9.059 -8.214 -0.444 1.00 66.81 87 GLU A CA 1
ATOM 643 C C . GLU A 1 87 ? 7.979 -9.298 -0.506 1.00 66.81 87 GLU A C 1
ATOM 645 O O . GLU A 1 87 ? 6.797 -9.043 -0.280 1.00 66.81 87 GLU A O 1
ATOM 650 N N . HIS A 1 88 ? 8.404 -10.517 -0.839 1.00 68.81 88 HIS A N 1
ATOM 651 C CA . HIS A 1 88 ? 7.534 -11.687 -0.995 1.00 68.81 88 HIS A CA 1
ATOM 652 C C . HIS A 1 88 ? 6.437 -11.561 -2.074 1.00 68.81 88 HIS A C 1
ATOM 654 O O . HIS A 1 88 ? 5.580 -12.434 -2.167 1.00 68.81 88 HIS A O 1
ATOM 660 N N . GLY A 1 89 ? 6.496 -10.536 -2.936 1.00 72.25 89 GLY A N 1
ATOM 661 C CA . GLY A 1 89 ? 5.530 -10.324 -4.019 1.00 72.25 89 GLY A CA 1
ATOM 662 C C . GLY A 1 89 ? 4.244 -9.625 -3.575 1.00 72.25 89 GLY A C 1
ATOM 663 O O . GLY A 1 89 ? 3.311 -9.518 -4.370 1.00 72.25 89 GLY A O 1
ATOM 664 N N . ASP A 1 90 ? 4.190 -9.136 -2.334 1.00 78.00 90 ASP A N 1
ATOM 665 C CA . ASP A 1 90 ? 3.031 -8.418 -1.818 1.00 78.00 90 ASP A CA 1
ATOM 666 C C . ASP A 1 90 ? 2.936 -7.015 -2.427 1.00 78.00 90 ASP A C 1
ATOM 668 O O . ASP A 1 90 ? 3.942 -6.320 -2.617 1.00 78.00 90 ASP A O 1
ATOM 672 N N . ILE A 1 91 ? 1.705 -6.566 -2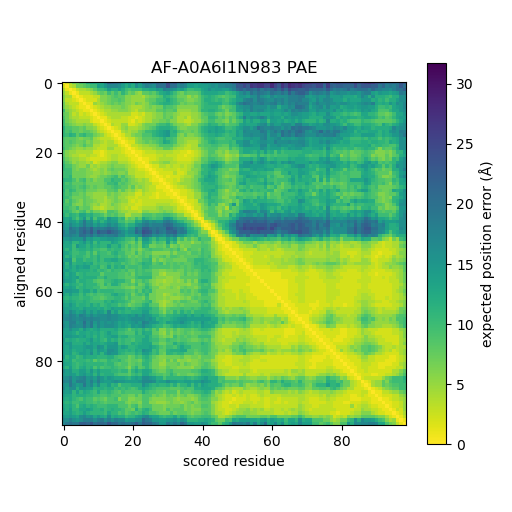.690 1.00 82.56 91 ILE A N 1
ATOM 673 C CA . ILE A 1 91 ? 1.458 -5.201 -3.155 1.00 82.56 91 ILE A CA 1
ATOM 674 C C . ILE A 1 91 ? 1.348 -4.273 -1.957 1.00 82.56 91 ILE A C 1
ATOM 676 O O . ILE A 1 91 ? 0.562 -4.503 -1.036 1.00 82.56 91 ILE A O 1
ATOM 680 N N . TRP A 1 92 ? 2.140 -3.211 -1.977 1.00 83.50 92 TRP A N 1
ATOM 681 C CA . TRP A 1 92 ? 2.143 -2.185 -0.947 1.00 83.50 92 TRP A CA 1
ATOM 682 C C . TRP A 1 92 ? 1.521 -0.919 -1.520 1.00 83.50 92 TRP A C 1
ATOM 684 O O . TRP A 1 92 ? 2.069 -0.327 -2.447 1.00 83.50 92 TRP A O 1
ATOM 694 N N . LEU A 1 93 ? 0.386 -0.495 -0.962 1.00 83.31 93 LEU A N 1
ATOM 695 C CA . LEU A 1 93 ? -0.211 0.810 -1.235 1.00 83.31 93 LEU A CA 1
ATOM 696 C C . LEU A 1 93 ? 0.242 1.787 -0.147 1.00 83.31 93 LEU A C 1
ATOM 698 O O . LEU A 1 93 ? -0.200 1.714 1.000 1.00 83.31 93 LEU A O 1
ATOM 702 N N . MET A 1 94 ? 1.147 2.682 -0.518 1.00 82.69 94 MET A N 1
ATOM 703 C CA . MET A 1 94 ? 1.81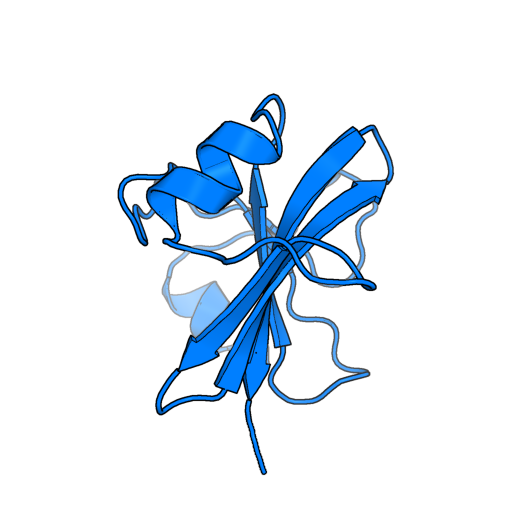4 3.643 0.352 1.00 82.69 94 MET A CA 1
ATOM 704 C C . MET A 1 94 ? 1.185 5.025 0.178 1.00 82.69 94 MET A C 1
ATOM 706 O O . MET A 1 94 ? 0.869 5.427 -0.940 1.00 82.69 94 MET A O 1
ATOM 710 N N . CYS A 1 95 ? 1.018 5.767 1.269 1.00 79.88 95 CYS A N 1
ATOM 711 C CA . CYS A 1 95 ? 0.645 7.179 1.239 1.00 79.88 95 CYS A CA 1
ATOM 712 C C . CYS A 1 95 ? 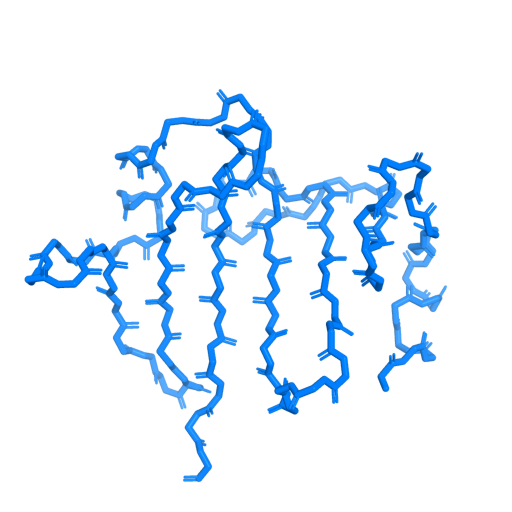1.711 7.993 1.960 1.00 79.88 95 CYS A C 1
ATOM 714 O O . CYS A 1 95 ? 1.758 7.940 3.186 1.00 79.88 95 CYS A O 1
ATOM 716 N N . THR A 1 96 ? 2.512 8.755 1.219 1.00 77.31 96 THR A N 1
ATOM 717 C CA . THR A 1 96 ? 3.529 9.657 1.773 1.00 77.31 96 THR A CA 1
ATOM 718 C C . THR A 1 96 ? 2.936 11.052 1.921 1.00 77.31 96 THR A C 1
ATOM 720 O O . THR A 1 96 ? 2.540 11.663 0.926 1.00 77.31 96 THR A O 1
ATOM 723 N N . VAL A 1 97 ? 2.835 11.557 3.152 1.00 69.94 97 VAL A N 1
ATOM 724 C CA . VAL A 1 97 ? 2.266 12.888 3.417 1.00 69.94 97 VAL A CA 1
ATOM 725 C C . VAL A 1 97 ? 3.176 13.993 2.872 1.00 69.94 97 VAL A C 1
ATOM 727 O O . VAL A 1 97 ? 4.388 13.980 3.081 1.00 69.94 97 VAL A O 1
ATOM 730 N N . LEU A 1 98 ? 2.583 14.964 2.171 1.00 60.84 98 LEU A N 1
ATOM 731 C CA . LEU A 1 98 ? 3.281 16.182 1.752 1.00 60.84 98 LEU A CA 1
ATOM 732 C C . LEU A 1 98 ? 3.457 17.078 2.990 1.00 60.84 98 LEU A C 1
ATOM 734 O O . LEU A 1 98 ? 2.461 17.427 3.626 1.00 60.84 98 LEU A O 1
ATOM 738 N N . ARG A 1 99 ? 4.707 17.398 3.350 1.00 55.81 99 ARG A N 1
ATOM 739 C CA . ARG A 1 99 ? 5.031 18.348 4.430 1.00 55.81 99 ARG A CA 1
ATOM 740 C C . ARG A 1 99 ? 4.759 19.792 4.031 1.00 55.81 99 ARG A C 1
ATOM 742 O O . ARG A 1 99 ? 4.996 20.125 2.850 1.00 55.81 99 ARG A O 1
#

Mean predicted aligned error: 8.76 Å

Nearest PDB structures (foldseek):
  7fac-assembly1_A  TM=4.176E-01  e=6.553E-01  Severe acute respiratory synd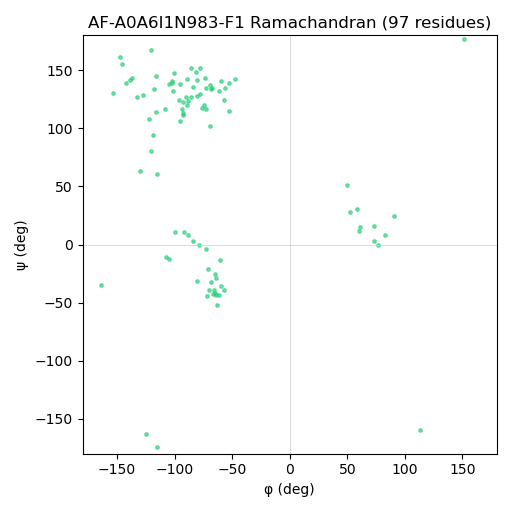rome-related coronavirus
  9c5c-assembly1_M  TM=5.534E-01  e=4.039E+00  Homo sapiens
  5udm-assembly1_B  TM=6.224E-01  e=7.129E+00  Streptococ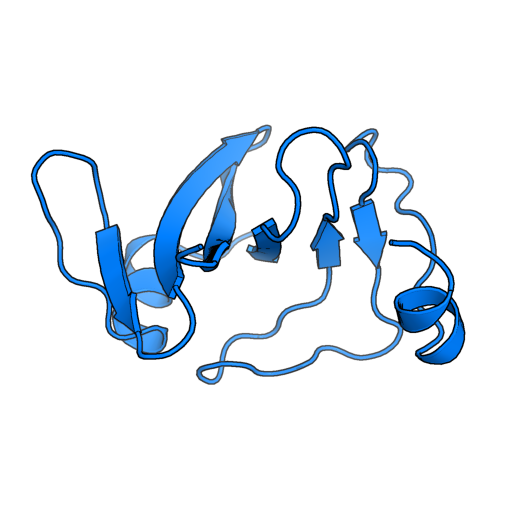cus pyogenes MGAS5005
  5udn-assembly2_A  TM=6.226E-01  e=8.949E+00  Streptococcus pyogenes MGAS5005

Radius of gyration: 13.03 Å; Cα contacts (8 Å, |Δi|>4): 190; chains: 1; bounding box: 25×31×36 Å